Protein AF-W7M510-F1 (afdb_monomer_lite)

pLDDT: mean 81.37, std 14.38, range [44.91, 96.31]

Secondary structure (DSSP, 8-state):
-TT-HHHHHHHHHHHHHHHHHHHHHGGGT----EEEEES-SHHHHTTS-TTHHHHHHHHS-S--S-EEEEETTEEEEE---EE----PPTTS---HHHHHHTHHHHS-SSSEE--SSHHHHHHHHGGG--

InterPro domains:
  IPR002347 Short-chain dehydrogenase/reductase SDR [PF00106] (2-50)
  IPR036291 NAD(P)-binding domain superfamily [SSF51735] (2-52)

Foldseek 3Di:
DPPDPVVVVVLVVVLVVQLVCLVVCVVVVDAGEAEAEDQPDPVNCVVDDNCPVVVVVVVPPRPGSWYWYDYPPDIDTDADKAQPADDDDPPDDDDPVVRVVRVCSRPVVPHIDGDSDPVSVCVVPVVSVD

Organism: Gibberella moniliformis (strain M3125 / FGSC 7600) (NCBI:txid334819)

Radius of gyration: 19.81 Å; chains: 1; bounding box: 53×27×48 Å

Sequence (130 aa):
MPKNSGYGAAKFALIWLTKTLCIEGKEYNISVNAVATAGFTDQLMANSEANQGQELMKQFGPITGETIGAMGKIVTRIFVAETHGFQGAAGEEWTPKTVRDNWKKVDDGKEFGIWRNTNEMEAAVFPRLI

Structure (mmCIF, N/CA/C/O backbone):
data_AF-W7M510-F1
#
_entry.id   AF-W7M510-F1
#
loop_
_atom_site.group_PDB
_atom_site.id
_atom_site.type_symbol
_atom_site.label_atom_id
_atom_site.label_alt_id
_atom_site.label_comp_id
_atom_site.label_asym_id
_atom_site.label_entity_id
_atom_site.label_seq_id
_atom_site.pdbx_PDB_ins_code
_atom_site.Cartn_x
_atom_site.Cartn_y
_atom_site.Cartn_z
_atom_site.occupancy
_atom_site.B_iso_or_equiv
_atom_site.auth_seq_id
_atom_site.auth_comp_id
_atom_site.auth_asym_id
_atom_site.auth_atom_id
_atom_site.pdbx_PDB_model_num
ATOM 1 N N . MET A 1 1 ? 19.242 -3.347 5.399 1.00 52.12 1 MET A N 1
ATOM 2 C CA . MET A 1 1 ? 20.228 -2.242 5.408 1.00 52.12 1 MET A CA 1
ATOM 3 C C . MET A 1 1 ? 19.816 -1.198 6.442 1.00 52.12 1 MET A C 1
ATOM 5 O O . MET A 1 1 ? 19.048 -0.301 6.110 1.00 52.12 1 MET A O 1
ATOM 9 N N . PRO A 1 2 ? 20.264 -1.302 7.701 1.00 47.09 2 PRO A N 1
ATOM 10 C CA . PRO A 1 2 ? 20.094 -0.210 8.654 1.00 47.09 2 PRO A CA 1
ATOM 11 C C . PRO A 1 2 ? 21.001 0.953 8.209 1.00 47.09 2 PRO A C 1
ATOM 13 O O . PRO A 1 2 ? 22.176 0.706 7.950 1.00 47.09 2 PRO A O 1
ATOM 16 N N . LYS A 1 3 ? 20.473 2.190 8.135 1.00 69.75 3 LYS A N 1
ATOM 17 C CA . LYS A 1 3 ? 21.154 3.466 7.766 1.00 69.75 3 LYS A CA 1
ATOM 18 C C . LYS A 1 3 ? 21.101 3.956 6.303 1.00 69.75 3 LYS A C 1
ATOM 20 O O . LYS A 1 3 ? 21.975 4.714 5.901 1.00 69.75 3 LYS A O 1
ATOM 25 N N . ASN A 1 4 ? 20.076 3.628 5.513 1.00 84.19 4 ASN A N 1
ATOM 26 C CA . ASN A 1 4 ? 19.875 4.302 4.216 1.00 84.19 4 ASN A CA 1
ATOM 27 C C . ASN A 1 4 ? 18.451 4.857 4.061 1.00 84.19 4 ASN A C 1
ATOM 29 O O . ASN A 1 4 ? 17.669 4.401 3.227 1.00 84.19 4 ASN A O 1
ATOM 33 N N . SER A 1 5 ? 18.106 5.823 4.918 1.00 89.75 5 SER A N 1
ATOM 34 C CA . SER A 1 5 ? 16.794 6.487 4.920 1.00 89.75 5 SER A CA 1
ATOM 35 C C . SER A 1 5 ? 16.491 7.168 3.584 1.00 89.75 5 SER A C 1
ATOM 37 O O . SER A 1 5 ? 15.376 7.040 3.087 1.00 89.75 5 SER A O 1
ATOM 39 N N . GLY A 1 6 ? 17.490 7.810 2.964 1.00 93.31 6 GLY A N 1
ATOM 40 C CA . GLY A 1 6 ? 17.356 8.436 1.646 1.00 93.31 6 GLY A CA 1
ATOM 41 C C . GLY A 1 6 ? 17.027 7.428 0.543 1.00 93.31 6 GLY A C 1
ATOM 42 O O . GLY A 1 6 ? 16.093 7.640 -0.225 1.00 93.31 6 GLY A O 1
ATOM 43 N N . TYR A 1 7 ? 17.728 6.290 0.504 1.00 88.88 7 TYR A N 1
ATOM 44 C CA . TYR A 1 7 ? 17.422 5.216 -0.445 1.00 88.88 7 TYR A CA 1
ATOM 45 C C . TYR A 1 7 ? 16.021 4.640 -0.236 1.00 88.88 7 TYR A C 1
ATOM 47 O O . TYR A 1 7 ? 15.282 4.477 -1.203 1.00 88.88 7 TYR A O 1
ATOM 55 N N . GLY A 1 8 ? 15.642 4.358 1.016 1.00 88.94 8 GLY A N 1
ATOM 56 C CA . GLY A 1 8 ? 14.307 3.857 1.342 1.00 88.94 8 GLY A CA 1
ATOM 57 C C . GLY A 1 8 ? 13.214 4.814 0.867 1.00 88.94 8 GLY A C 1
ATOM 58 O O . GLY A 1 8 ? 12.340 4.410 0.103 1.00 88.94 8 GLY A O 1
ATOM 59 N N . ALA A 1 9 ? 13.318 6.094 1.238 1.00 92.44 9 ALA A N 1
ATOM 60 C CA . ALA A 1 9 ? 12.375 7.127 0.817 1.00 92.44 9 ALA A CA 1
ATOM 61 C C . ALA A 1 9 ? 12.279 7.230 -0.714 1.00 92.44 9 ALA A C 1
ATOM 63 O O . ALA A 1 9 ? 11.181 7.187 -1.267 1.00 92.44 9 ALA A O 1
ATOM 64 N N . ALA A 1 10 ? 13.418 7.280 -1.411 1.00 93.69 10 ALA A N 1
ATOM 65 C CA . ALA A 1 10 ? 13.448 7.370 -2.868 1.00 93.69 10 ALA A CA 1
ATOM 66 C C . ALA A 1 10 ? 12.804 6.149 -3.548 1.00 93.69 10 ALA A C 1
ATOM 68 O O . ALA A 1 10 ? 12.035 6.303 -4.496 1.00 93.69 10 ALA A O 1
ATOM 69 N N . LYS A 1 11 ? 13.071 4.926 -3.069 1.00 91.06 11 LYS A N 1
ATOM 70 C CA . LYS A 1 11 ? 12.485 3.709 -3.654 1.00 91.06 11 LYS A CA 1
ATOM 71 C C . LYS A 1 11 ? 10.975 3.621 -3.435 1.00 91.06 11 LYS A C 1
ATOM 73 O O . LYS A 1 11 ? 10.270 3.226 -4.359 1.00 91.06 11 LYS A O 1
ATOM 78 N N . PHE A 1 12 ? 10.470 4.040 -2.275 1.00 90.88 12 PHE A N 1
ATOM 79 C CA . PHE A 1 12 ? 9.025 4.131 -2.049 1.00 90.88 12 PHE A CA 1
ATOM 80 C C . PHE A 1 12 ? 8.365 5.236 -2.885 1.00 90.88 12 PHE A C 1
ATOM 82 O O . PHE A 1 12 ? 7.263 5.030 -3.392 1.00 90.88 12 PHE A O 1
ATOM 89 N N . ALA A 1 13 ? 9.040 6.368 -3.108 1.00 93.88 13 ALA A N 1
ATOM 90 C CA . ALA A 1 13 ? 8.535 7.416 -3.997 1.00 93.88 13 ALA A CA 1
ATOM 91 C C . ALA A 1 13 ? 8.341 6.905 -5.437 1.00 93.88 13 ALA A C 1
ATOM 93 O O . ALA A 1 13 ? 7.328 7.208 -6.062 1.00 93.88 13 ALA A O 1
ATOM 94 N N . LEU A 1 14 ? 9.253 6.064 -5.942 1.00 93.25 14 LEU A N 1
ATOM 95 C CA . LEU A 1 14 ? 9.113 5.443 -7.267 1.00 93.25 14 LEU A CA 1
ATOM 96 C C . LEU A 1 14 ? 7.900 4.504 -7.367 1.00 93.25 14 LEU A C 1
ATOM 98 O O . LEU A 1 14 ? 7.260 4.448 -8.418 1.00 93.25 14 LEU A O 1
ATOM 102 N N . ILE A 1 15 ? 7.560 3.791 -6.287 1.00 90.88 15 ILE A N 1
ATOM 103 C CA . ILE A 1 15 ? 6.366 2.930 -6.233 1.00 90.88 15 I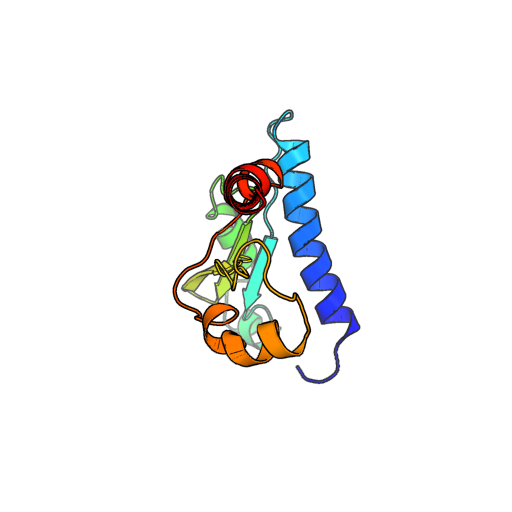LE A CA 1
ATOM 104 C C . ILE A 1 15 ? 5.093 3.768 -6.407 1.00 90.88 15 ILE A C 1
ATOM 106 O O . ILE A 1 15 ? 4.223 3.407 -7.199 1.00 90.88 15 ILE A O 1
ATOM 110 N N . TRP A 1 16 ? 4.985 4.904 -5.714 1.00 90.00 16 TRP A N 1
ATOM 111 C CA . TRP A 1 16 ? 3.820 5.785 -5.848 1.00 90.00 16 TRP A CA 1
ATOM 112 C C . TRP A 1 16 ? 3.791 6.546 -7.174 1.00 90.00 16 TRP A C 1
ATOM 114 O O . TRP A 1 16 ? 2.736 6.616 -7.799 1.00 90.00 16 TRP A O 1
ATOM 124 N N . LEU A 1 17 ? 4.938 7.023 -7.663 1.00 92.88 17 LEU A N 1
ATOM 125 C CA . LEU A 1 17 ? 5.043 7.641 -8.988 1.00 92.88 17 LEU A CA 1
ATOM 126 C C . LEU A 1 17 ? 4.544 6.694 -10.091 1.00 92.88 17 LEU A C 1
ATOM 128 O O . LEU A 1 17 ? 3.793 7.102 -10.971 1.00 92.88 17 LEU A O 1
ATOM 132 N N . THR A 1 18 ? 4.912 5.413 -10.009 1.00 91.69 18 THR A N 1
ATOM 133 C CA . THR A 1 18 ? 4.442 4.362 -10.927 1.00 91.69 18 THR A CA 1
ATOM 134 C C . THR A 1 18 ? 2.917 4.272 -10.959 1.00 91.69 18 THR A C 1
ATOM 136 O O . THR A 1 18 ? 2.335 4.144 -12.036 1.00 91.69 18 THR A O 1
ATOM 139 N N . LYS A 1 19 ? 2.256 4.350 -9.796 1.00 88.38 19 LYS A N 1
ATOM 140 C CA . LYS A 1 19 ? 0.789 4.302 -9.702 1.00 88.38 19 LYS A CA 1
ATOM 141 C C . LYS A 1 19 ? 0.142 5.493 -10.401 1.00 88.38 19 LYS A C 1
ATOM 143 O O . LYS A 1 19 ? -0.768 5.289 -11.199 1.00 88.38 19 LYS A O 1
ATOM 148 N N . THR A 1 20 ? 0.646 6.701 -10.165 1.00 90.69 20 THR A N 1
ATOM 149 C CA . THR A 1 20 ? 0.150 7.916 -10.828 1.00 90.69 20 THR A CA 1
ATOM 150 C C . THR A 1 20 ? 0.335 7.846 -12.343 1.00 90.69 20 THR A C 1
ATOM 152 O O . THR A 1 20 ? -0.635 7.987 -13.083 1.00 90.69 20 THR A O 1
ATOM 155 N N . LEU A 1 21 ? 1.546 7.526 -12.814 1.00 91.81 21 LEU A N 1
ATOM 156 C CA . LEU A 1 21 ? 1.836 7.441 -14.250 1.00 91.81 21 LEU A CA 1
ATOM 157 C C . LEU A 1 21 ? 1.029 6.344 -14.951 1.00 91.81 21 LEU A C 1
ATOM 159 O O . LEU A 1 21 ? 0.668 6.497 -16.111 1.00 91.81 21 LEU A O 1
ATOM 163 N N . CYS A 1 22 ? 0.726 5.244 -14.263 1.00 89.69 22 CYS A N 1
ATOM 164 C CA . CYS A 1 22 ? -0.170 4.221 -14.788 1.00 89.69 22 CYS A CA 1
ATOM 165 C C . CYS A 1 22 ? -1.596 4.752 -14.994 1.00 89.69 22 CYS A C 1
ATOM 167 O O . CYS A 1 22 ? -2.234 4.403 -15.986 1.00 89.69 22 CYS A O 1
ATOM 169 N N . ILE A 1 23 ? -2.122 5.534 -14.048 1.00 88.88 23 ILE A N 1
ATOM 170 C CA . ILE A 1 23 ? -3.479 6.086 -14.140 1.00 88.88 23 ILE A CA 1
ATOM 171 C C . ILE A 1 23 ? -3.544 7.105 -15.282 1.00 88.88 23 ILE A C 1
ATOM 173 O O . ILE A 1 23 ? -4.406 6.984 -16.148 1.00 88.88 23 ILE A O 1
ATOM 177 N N . GLU A 1 24 ? -2.604 8.050 -15.322 1.00 91.19 24 GLU A N 1
ATOM 178 C CA . GLU A 1 24 ? -2.554 9.107 -16.343 1.00 91.19 24 GLU A CA 1
ATOM 179 C C . GLU A 1 24 ? -2.186 8.567 -17.734 1.00 91.19 24 GLU A C 1
ATOM 181 O O . GLU A 1 24 ? -2.742 8.985 -18.747 1.00 91.19 24 GLU A O 1
ATOM 186 N N . GLY A 1 25 ? -1.281 7.589 -17.802 1.00 91.31 25 GLY A N 1
ATOM 187 C CA . GLY A 1 25 ? -0.832 6.971 -19.050 1.00 91.31 25 GLY A CA 1
ATOM 188 C C . GLY A 1 25 ? -1.872 6.063 -19.709 1.00 91.31 25 GLY A C 1
ATOM 189 O O . GLY A 1 25 ? -1.755 5.767 -20.902 1.00 91.31 25 GLY A O 1
ATOM 190 N N . LYS A 1 26 ? -2.907 5.641 -18.970 1.00 89.19 26 LYS A N 1
ATOM 191 C CA . LYS A 1 26 ? -3.929 4.700 -19.449 1.00 89.19 26 LYS A CA 1
ATOM 192 C C . LYS A 1 26 ? -4.636 5.190 -20.713 1.00 89.19 26 LYS A C 1
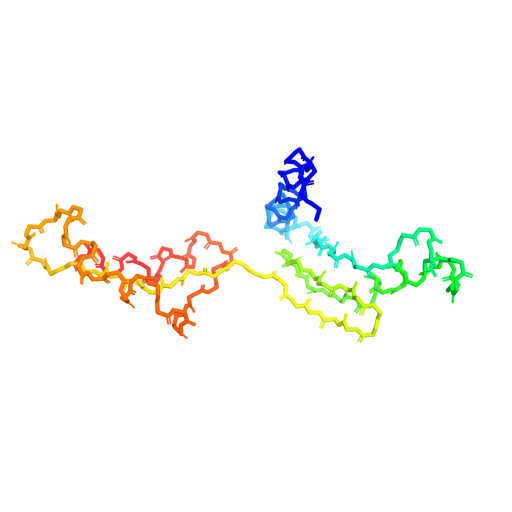ATOM 194 O O . LYS A 1 26 ? -4.830 4.399 -21.633 1.00 89.19 26 LYS A O 1
ATOM 199 N N . GLU A 1 27 ? -4.989 6.474 -20.781 1.00 92.75 27 GLU A N 1
ATOM 200 C CA . GLU A 1 27 ? -5.670 7.070 -21.945 1.00 92.75 27 GLU A CA 1
ATOM 201 C C . GLU A 1 27 ? -4.792 7.089 -23.205 1.00 92.75 27 GLU A C 1
ATOM 203 O O . GLU A 1 27 ? -5.300 7.129 -24.324 1.00 92.75 27 GLU A O 1
ATOM 208 N N . TYR A 1 28 ? -3.475 6.984 -23.026 1.00 94.31 28 TYR A N 1
ATOM 209 C CA . TYR A 1 28 ? -2.471 7.009 -24.088 1.00 94.31 28 TYR A CA 1
ATOM 210 C C . TYR A 1 28 ? -1.883 5.625 -24.388 1.00 94.31 28 TYR A C 1
ATOM 212 O O . TYR A 1 28 ? -0.888 5.527 -25.105 1.00 94.31 28 TYR A O 1
ATOM 220 N N . ASN A 1 29 ? -2.469 4.551 -23.841 1.00 89.31 29 ASN A N 1
ATOM 221 C CA . ASN A 1 29 ? -1.945 3.185 -23.950 1.00 89.31 29 ASN A CA 1
ATOM 222 C C . ASN A 1 29 ? -0.501 3.044 -23.411 1.00 89.31 29 ASN A C 1
ATOM 224 O O . ASN A 1 29 ? 0.304 2.271 -23.932 1.00 89.31 29 ASN A O 1
ATOM 228 N N . ILE A 1 30 ? -0.164 3.804 -22.363 1.00 88.19 30 ILE A N 1
ATOM 229 C CA . ILE A 1 30 ? 1.129 3.745 -21.672 1.00 88.19 30 ILE A CA 1
ATOM 230 C C . ILE A 1 30 ? 0.964 2.929 -20.387 1.00 88.19 30 ILE A C 1
ATOM 232 O O . ILE A 1 30 ? 0.250 3.322 -19.465 1.00 88.19 30 ILE A O 1
ATOM 236 N N . SER A 1 31 ? 1.663 1.796 -20.308 1.00 85.69 31 SER A N 1
ATOM 237 C CA . SER A 1 31 ? 1.729 0.949 -19.114 1.00 85.69 31 SER A CA 1
ATOM 238 C C . SER A 1 31 ? 3.0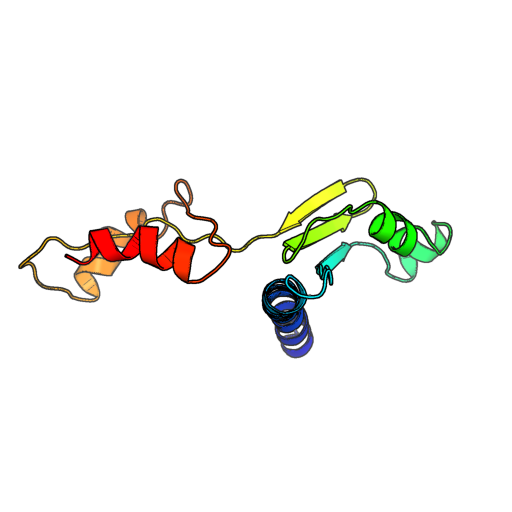04 1.217 -18.318 1.00 85.69 31 SER A C 1
ATOM 240 O O . SER A 1 31 ? 4.100 1.179 -18.878 1.00 85.69 31 SER A O 1
ATOM 242 N N . VAL A 1 32 ? 2.876 1.413 -17.005 1.00 87.75 32 VAL A N 1
ATOM 243 C CA . VAL A 1 32 ? 4.011 1.676 -16.106 1.00 87.75 32 VAL A CA 1
ATOM 244 C C . VAL A 1 32 ? 3.953 0.723 -14.913 1.00 87.75 32 VAL A C 1
ATOM 246 O O . VAL A 1 32 ? 2.901 0.581 -14.290 1.00 87.75 32 VAL A O 1
ATOM 249 N N . ASN A 1 33 ? 5.080 0.081 -14.591 1.00 86.38 33 ASN A N 1
ATOM 250 C CA . ASN A 1 33 ? 5.242 -0.815 -13.440 1.00 86.38 33 ASN A CA 1
ATOM 251 C C . ASN A 1 33 ? 6.547 -0.534 -12.701 1.00 86.38 33 ASN A C 1
ATOM 253 O O . ASN A 1 33 ? 7.526 -0.086 -13.300 1.00 86.38 33 ASN A O 1
ATOM 257 N N . ALA A 1 34 ? 6.575 -0.886 -11.418 1.00 88.25 34 ALA A N 1
ATOM 258 C CA . ALA A 1 34 ? 7.784 -0.889 -10.610 1.00 88.25 34 ALA A CA 1
ATOM 259 C C . ALA A 1 34 ? 8.254 -2.330 -10.402 1.00 88.25 34 ALA A C 1
ATOM 261 O O . ALA A 1 34 ? 7.446 -3.229 -10.170 1.00 88.25 34 ALA A O 1
ATOM 262 N N . VAL A 1 35 ? 9.568 -2.553 -10.432 1.00 84.44 35 VAL A N 1
ATOM 263 C CA . VAL A 1 35 ? 10.151 -3.873 -10.170 1.00 84.44 35 VAL A CA 1
ATOM 264 C C . VAL A 1 35 ? 11.111 -3.782 -8.991 1.00 84.44 35 VAL A C 1
ATOM 266 O O . VAL A 1 35 ? 12.105 -3.055 -9.018 1.00 84.44 35 VAL A O 1
ATOM 269 N N . ALA A 1 36 ? 10.794 -4.524 -7.935 1.00 84.81 36 ALA A N 1
ATOM 270 C CA . ALA A 1 36 ? 11.627 -4.710 -6.762 1.00 84.81 36 ALA A CA 1
ATOM 271 C C . ALA A 1 36 ? 12.472 -5.970 -6.951 1.00 84.81 36 ALA A C 1
ATOM 273 O O . ALA A 1 36 ? 12.048 -7.093 -6.677 1.00 84.81 36 ALA A O 1
ATOM 274 N N . THR A 1 37 ? 13.688 -5.787 -7.442 1.00 76.69 37 THR A N 1
ATOM 275 C CA . THR A 1 37 ? 14.596 -6.904 -7.667 1.00 76.69 37 THR A CA 1
ATOM 276 C C . THR A 1 37 ? 15.445 -7.201 -6.433 1.00 76.69 37 THR A C 1
ATOM 278 O O . THR A 1 37 ? 16.009 -6.270 -5.853 1.00 76.69 37 THR A O 1
ATOM 281 N N . ALA A 1 38 ? 15.631 -8.474 -6.079 1.00 66.00 38 ALA A N 1
ATOM 282 C CA . ALA A 1 38 ? 16.679 -8.887 -5.142 1.00 66.00 38 ALA A CA 1
ATOM 283 C C . ALA A 1 38 ? 17.693 -9.777 -5.863 1.00 66.00 38 ALA A C 1
ATOM 285 O O . ALA A 1 38 ? 17.312 -10.732 -6.535 1.00 66.00 38 ALA A O 1
ATOM 286 N N . GLY A 1 39 ? 18.982 -9.466 -5.705 1.00 55.19 39 GLY A N 1
ATOM 287 C CA . GLY A 1 39 ? 20.060 -10.307 -6.223 1.00 55.19 39 GLY A CA 1
ATOM 288 C C . GLY A 1 39 ? 20.717 -9.869 -7.535 1.00 55.19 39 GLY A C 1
ATOM 289 O O . GLY A 1 39 ? 21.384 -10.686 -8.146 1.00 55.19 39 GLY A O 1
ATOM 290 N N . PHE A 1 40 ? 20.605 -8.602 -7.948 1.00 55.25 40 PHE A N 1
ATOM 291 C CA . PHE A 1 40 ? 21.451 -8.026 -9.016 1.00 55.25 40 PHE A CA 1
ATOM 292 C C . PHE A 1 40 ? 22.617 -7.206 -8.447 1.00 55.25 40 PHE A C 1
ATOM 294 O O . PHE A 1 40 ? 22.996 -6.176 -8.993 1.00 55.25 40 PHE A O 1
ATOM 301 N N . THR A 1 41 ? 23.144 -7.607 -7.290 1.00 55.19 41 THR A N 1
ATOM 302 C CA . THR A 1 41 ? 24.412 -7.071 -6.788 1.00 55.19 41 THR A CA 1
ATOM 303 C C . THR A 1 41 ? 25.567 -7.768 -7.505 1.00 55.19 41 THR A C 1
ATOM 305 O O . THR A 1 41 ? 25.419 -8.904 -7.961 1.00 55.19 41 THR A O 1
ATOM 308 N N . ASP A 1 42 ? 26.728 -7.115 -7.577 1.00 52.72 42 ASP A N 1
ATOM 309 C CA . ASP A 1 42 ? 27.919 -7.601 -8.297 1.00 52.72 42 ASP A CA 1
ATOM 310 C C . ASP A 1 42 ? 28.288 -9.069 -7.978 1.00 52.72 42 ASP A C 1
ATOM 312 O O . ASP A 1 42 ? 28.749 -9.805 -8.846 1.00 52.72 42 ASP A O 1
ATOM 316 N N . GLN A 1 43 ? 28.011 -9.536 -6.753 1.00 44.91 43 GLN A N 1
ATOM 317 C CA . GLN A 1 43 ? 28.256 -10.917 -6.306 1.00 44.91 43 GLN A CA 1
ATOM 318 C C . GLN A 1 43 ? 27.370 -11.991 -6.963 1.00 44.91 43 GLN A C 1
ATOM 320 O O . GLN A 1 43 ? 27.789 -13.144 -7.046 1.00 44.91 43 GLN A O 1
ATOM 325 N N . LEU A 1 44 ? 26.161 -11.654 -7.417 1.00 49.22 44 LEU A N 1
ATOM 326 C CA . LEU A 1 44 ? 25.270 -12.581 -8.133 1.00 49.22 44 LEU A CA 1
ATOM 327 C C . LEU A 1 44 ? 25.409 -12.435 -9.654 1.00 49.22 44 LEU A C 1
ATOM 329 O O . LEU A 1 44 ? 25.355 -13.443 -10.354 1.00 49.22 44 LEU A O 1
ATOM 333 N N . MET A 1 45 ? 25.718 -11.226 -10.141 1.00 52.66 45 MET A N 1
ATOM 334 C CA . MET A 1 45 ? 26.077 -10.963 -11.545 1.00 52.66 45 MET A CA 1
ATOM 335 C C . MET A 1 45 ? 27.318 -11.746 -12.000 1.00 52.66 45 MET A C 1
ATOM 337 O O . MET A 1 45 ? 27.415 -12.106 -13.168 1.00 52.66 45 MET A O 1
ATOM 341 N N . ALA A 1 46 ? 28.235 -12.075 -11.084 1.00 54.94 46 ALA A N 1
ATOM 342 C CA . ALA A 1 46 ? 29.381 -12.945 -11.360 1.00 54.94 46 ALA A CA 1
ATOM 343 C C . ALA A 1 46 ? 28.995 -14.402 -11.709 1.00 54.94 46 ALA A C 1
ATOM 345 O O . ALA A 1 46 ? 29.810 -15.122 -12.280 1.00 54.94 46 ALA A O 1
ATOM 346 N N . ASN A 1 47 ? 27.768 -14.834 -11.384 1.00 50.50 47 ASN A N 1
ATOM 347 C CA . ASN A 1 47 ? 27.283 -16.211 -11.551 1.00 50.50 47 ASN A CA 1
ATOM 348 C C . ASN A 1 47 ? 26.049 -16.323 -12.470 1.00 50.50 47 ASN A C 1
ATOM 350 O O . ASN A 1 47 ? 25.446 -17.393 -12.560 1.00 50.50 47 ASN A O 1
ATOM 354 N N . SER A 1 48 ? 25.643 -15.240 -13.137 1.00 51.75 48 SER A N 1
ATOM 355 C CA . SER A 1 48 ? 24.460 -15.207 -14.005 1.00 51.75 48 SER A CA 1
ATOM 356 C C . SER A 1 48 ? 24.749 -14.451 -15.297 1.00 51.75 48 SER A C 1
ATOM 358 O O . SER A 1 48 ? 25.390 -13.404 -15.258 1.00 51.75 48 SER A O 1
ATOM 360 N N . GLU A 1 49 ? 24.233 -14.920 -16.435 1.00 58.19 49 GLU A N 1
ATOM 361 C CA . GLU A 1 49 ? 24.328 -14.163 -17.687 1.00 58.19 49 GLU A CA 1
ATOM 362 C C . GLU A 1 49 ? 23.625 -12.802 -17.546 1.00 58.19 49 GLU A C 1
ATOM 364 O O . GLU A 1 49 ? 22.487 -12.713 -17.078 1.00 58.19 49 GLU A O 1
ATOM 369 N N . ALA A 1 50 ? 24.329 -11.740 -17.938 1.00 53.78 50 ALA A N 1
ATOM 370 C CA . ALA A 1 50 ? 24.137 -10.347 -17.525 1.00 53.78 50 ALA A CA 1
ATOM 371 C C . ALA A 1 50 ? 22.756 -9.696 -17.793 1.00 53.78 50 ALA A C 1
ATOM 373 O O . ALA A 1 50 ? 22.545 -8.552 -17.400 1.00 53.78 50 ALA A O 1
ATOM 374 N N . ASN A 1 51 ? 21.801 -10.394 -18.416 1.00 53.69 51 ASN A N 1
ATOM 375 C CA . ASN A 1 51 ? 20.528 -9.828 -18.881 1.00 53.69 51 ASN A CA 1
ATOM 376 C C . ASN A 1 51 ? 19.265 -10.429 -18.245 1.00 53.69 51 ASN A C 1
ATOM 378 O O . ASN A 1 51 ? 18.159 -10.049 -18.631 1.00 53.69 51 ASN A O 1
ATOM 382 N N . GLN A 1 52 ? 19.376 -11.310 -17.245 1.00 56.88 52 GLN A N 1
ATOM 383 C CA . GLN A 1 52 ? 18.185 -11.949 -16.659 1.00 56.88 52 GLN A CA 1
ATOM 384 C C . GLN A 1 52 ? 17.168 -10.943 -16.095 1.00 56.88 52 GLN A C 1
ATOM 386 O O . GLN A 1 52 ? 15.971 -11.150 -16.256 1.00 56.88 52 GLN A O 1
ATOM 391 N N . GLY A 1 53 ? 17.611 -9.826 -15.505 1.00 55.78 53 GLY A N 1
ATOM 392 C CA . GLY A 1 53 ? 16.707 -8.801 -14.967 1.00 55.78 53 GLY A CA 1
ATOM 393 C C . GLY A 1 53 ? 15.885 -8.080 -16.037 1.00 55.78 53 GLY A C 1
ATOM 394 O O . GLY A 1 53 ? 14.694 -7.857 -15.840 1.00 55.78 53 GLY A O 1
ATOM 395 N N . GLN A 1 54 ? 16.488 -7.759 -17.186 1.00 56.50 54 GLN A N 1
ATOM 396 C CA . GLN A 1 54 ? 15.782 -7.118 -18.301 1.00 56.50 54 GLN A CA 1
ATOM 397 C C . GLN A 1 54 ? 14.841 -8.084 -19.021 1.00 56.50 54 GLN A C 1
ATOM 399 O O . GLN A 1 54 ? 13.741 -7.691 -19.404 1.00 56.50 54 GLN A O 1
ATOM 404 N N . GLU A 1 55 ? 15.229 -9.350 -19.157 1.00 60.69 55 GLU A N 1
ATOM 405 C CA . GLU A 1 55 ? 14.354 -10.373 -19.735 1.00 60.69 55 GLU A CA 1
ATOM 406 C C . GLU A 1 55 ? 13.183 -10.730 -18.809 1.00 60.69 55 GLU A C 1
ATOM 408 O O . GLU A 1 55 ? 12.056 -10.863 -19.280 1.00 60.69 55 GLU A O 1
ATOM 413 N N . LEU A 1 56 ? 13.397 -10.783 -17.487 1.00 61.38 56 LEU A N 1
ATOM 414 C CA . LEU A 1 56 ? 12.313 -10.890 -16.501 1.00 61.38 56 LEU A CA 1
ATOM 415 C C . LEU A 1 56 ? 11.325 -9.722 -16.635 1.00 61.38 56 LEU A C 1
ATOM 417 O O . LEU A 1 56 ? 10.118 -9.945 -16.619 1.00 61.38 56 LEU A O 1
ATOM 421 N N . MET A 1 57 ? 11.820 -8.495 -16.850 1.00 60.03 57 MET A N 1
ATOM 422 C CA . MET A 1 57 ? 10.962 -7.323 -17.074 1.00 60.03 57 MET A CA 1
ATOM 423 C C . MET A 1 57 ? 10.065 -7.448 -18.309 1.00 60.03 57 MET A C 1
ATOM 425 O O . MET A 1 57 ? 8.936 -6.968 -18.271 1.00 60.03 57 MET A O 1
ATOM 429 N N . LYS A 1 58 ? 10.519 -8.126 -19.370 1.00 61.75 58 LYS A N 1
ATOM 430 C CA . LYS A 1 58 ? 9.706 -8.393 -20.571 1.00 61.75 58 LYS A CA 1
ATOM 431 C C . LYS A 1 58 ? 8.637 -9.471 -20.351 1.00 61.75 58 LYS A C 1
ATOM 433 O O . LYS A 1 58 ? 7.669 -9.519 -21.104 1.00 61.75 58 LYS A O 1
ATOM 438 N N . GLN A 1 59 ? 8.809 -10.341 -19.351 1.00 59.16 59 GLN A N 1
ATOM 439 C CA . GLN A 1 59 ? 7.850 -11.403 -19.010 1.00 59.16 59 GLN A CA 1
ATOM 440 C C . GLN A 1 59 ? 6.708 -10.912 -18.116 1.00 59.16 59 GLN A C 1
ATOM 442 O O . GLN A 1 59 ? 5.646 -11.537 -18.073 1.00 59.16 59 GLN A O 1
ATOM 447 N N . PHE A 1 60 ? 6.894 -9.794 -17.412 1.00 63.66 60 PHE A N 1
ATOM 448 C CA . PHE A 1 60 ? 5.793 -9.117 -16.741 1.00 63.66 60 PHE A CA 1
ATOM 449 C C . PHE A 1 60 ? 4.932 -8.476 -17.834 1.00 63.66 60 PHE A C 1
ATOM 451 O O . PHE A 1 60 ? 5.305 -7.451 -18.393 1.00 63.66 60 PHE A O 1
ATOM 458 N N . GLY A 1 61 ? 3.833 -9.148 -18.202 1.00 63.00 61 GLY A N 1
ATOM 459 C CA . GLY A 1 61 ? 2.869 -8.693 -19.211 1.00 63.00 61 GLY A CA 1
ATOM 460 C C . GLY A 1 61 ? 2.204 -7.352 -18.849 1.00 63.00 61 GLY A C 1
ATOM 461 O O . GLY A 1 61 ? 2.762 -6.578 -18.074 1.00 63.00 61 GLY A O 1
ATOM 462 N N . PRO A 1 62 ? 0.993 -7.041 -19.349 1.00 63.09 62 PRO A N 1
ATOM 463 C CA . PRO A 1 62 ? 0.296 -5.793 -19.028 1.00 63.09 62 PRO A CA 1
ATOM 464 C C . PRO A 1 62 ? -0.282 -5.828 -17.603 1.00 63.09 62 PRO A C 1
ATOM 466 O O . PRO A 1 62 ? -1.484 -5.750 -17.376 1.00 63.09 62 PRO A O 1
ATOM 469 N N . ILE A 1 63 ? 0.588 -5.985 -16.615 1.00 63.66 63 ILE A N 1
ATOM 470 C CA . ILE A 1 63 ? 0.345 -5.509 -15.266 1.00 63.66 63 ILE A CA 1
ATOM 471 C C . ILE A 1 63 ? 0.502 -3.988 -15.364 1.00 63.66 63 ILE A C 1
ATOM 473 O O . ILE A 1 63 ? 1.354 -3.511 -16.106 1.00 63.66 63 ILE A O 1
ATOM 477 N N . THR A 1 64 ? -0.351 -3.204 -14.718 1.00 73.06 64 THR A N 1
ATOM 478 C CA . THR A 1 64 ? -0.281 -1.740 -14.808 1.00 73.06 64 THR A CA 1
ATOM 479 C C . THR A 1 64 ? -0.427 -1.153 -13.412 1.00 73.06 64 THR A C 1
ATOM 481 O O . THR A 1 64 ? -1.403 -1.458 -12.726 1.00 73.06 64 THR A O 1
ATOM 484 N N . GLY A 1 65 ? 0.527 -0.323 -12.982 1.00 81.12 65 GLY A N 1
ATOM 485 C CA . GLY A 1 65 ? 0.457 0.401 -11.707 1.00 81.12 65 GLY A CA 1
ATOM 486 C C . GLY A 1 65 ? 0.792 -0.448 -10.479 1.00 81.12 65 GLY A C 1
ATOM 487 O O . GLY A 1 65 ? 0.490 -0.060 -9.344 1.00 81.12 65 GLY A O 1
ATOM 488 N N . GLU A 1 66 ? 1.407 -1.611 -10.682 1.00 86.62 66 GLU A N 1
ATOM 489 C CA . GLU A 1 66 ? 1.781 -2.525 -9.606 1.00 86.62 66 GLU A CA 1
ATOM 490 C C . GLU A 1 66 ? 3.289 -2.555 -9.382 1.00 86.62 66 GLU A C 1
ATOM 492 O O . GLU A 1 66 ? 4.093 -2.179 -10.240 1.00 86.62 66 GLU A O 1
ATOM 497 N N . THR A 1 67 ? 3.669 -3.023 -8.194 1.00 88.81 67 THR A N 1
ATOM 498 C CA . THR A 1 67 ? 5.061 -3.325 -7.872 1.00 88.81 67 THR A CA 1
ATOM 499 C C . THR A 1 67 ? 5.258 -4.831 -7.886 1.00 88.81 67 THR A C 1
ATOM 501 O O . THR A 1 67 ? 4.550 -5.554 -7.189 1.00 88.81 67 THR A O 1
ATOM 504 N N . ILE A 1 68 ? 6.221 -5.311 -8.665 1.00 86.38 68 ILE A N 1
ATOM 505 C CA . ILE A 1 68 ? 6.517 -6.737 -8.808 1.00 86.38 68 ILE A CA 1
ATOM 506 C C . ILE A 1 68 ? 7.857 -7.055 -8.157 1.00 86.38 68 ILE A C 1
ATOM 508 O O . ILE A 1 68 ? 8.871 -6.437 -8.470 1.00 86.38 68 ILE A O 1
ATOM 512 N N . GLY A 1 69 ? 7.867 -8.012 -7.236 1.00 84.06 69 GLY A N 1
ATOM 513 C CA . GLY A 1 69 ? 9.087 -8.586 -6.692 1.00 84.06 69 GLY A CA 1
ATOM 514 C C . GLY A 1 69 ? 9.661 -9.614 -7.660 1.00 84.06 69 GLY A C 1
ATOM 515 O O . GLY A 1 69 ? 8.946 -10.523 -8.071 1.00 84.06 69 GLY A O 1
ATOM 516 N N . ALA A 1 70 ? 10.939 -9.489 -8.005 1.00 77.50 70 ALA A N 1
ATOM 517 C CA . ALA A 1 70 ? 11.652 -10.452 -8.844 1.00 77.50 70 ALA A CA 1
ATOM 518 C C . ALA A 1 70 ? 12.945 -10.881 -8.141 1.00 77.50 70 ALA A C 1
ATOM 520 O O . ALA A 1 70 ? 13.888 -10.096 -8.003 1.00 77.50 70 ALA A O 1
ATOM 521 N N . MET A 1 71 ? 12.974 -12.113 -7.638 1.00 73.88 71 MET A N 1
ATOM 522 C CA . MET A 1 71 ? 14.056 -12.622 -6.790 1.00 73.88 71 MET A CA 1
ATOM 523 C C . MET A 1 71 ? 14.437 -14.036 -7.239 1.00 73.88 71 MET A C 1
ATOM 525 O O . MET A 1 71 ? 13.813 -15.023 -6.848 1.00 73.88 71 MET A O 1
ATOM 529 N N . GLY A 1 72 ? 15.440 -14.145 -8.114 1.00 69.88 72 GLY A N 1
ATOM 530 C CA . GLY A 1 72 ? 15.773 -15.411 -8.771 1.00 69.88 72 GLY A CA 1
ATOM 531 C C . GLY A 1 72 ? 14.584 -15.950 -9.574 1.00 69.88 72 GLY A C 1
ATOM 532 O O . GLY A 1 72 ? 14.128 -15.306 -10.513 1.00 69.88 72 GLY A O 1
ATOM 533 N N . LYS A 1 73 ? 14.062 -17.122 -9.189 1.00 68.88 73 LYS A N 1
ATOM 534 C CA . LYS A 1 73 ? 12.874 -17.747 -9.810 1.00 68.88 73 LYS A CA 1
ATOM 535 C C . LYS A 1 73 ? 11.550 -17.399 -9.114 1.00 68.88 73 LYS A C 1
ATOM 537 O O . LYS A 1 73 ? 10.523 -17.987 -9.437 1.00 68.88 73 LYS A O 1
ATOM 542 N N . ILE A 1 74 ? 11.566 -16.491 -8.140 1.00 73.88 74 ILE A N 1
ATOM 543 C CA . ILE A 1 74 ? 10.376 -16.073 -7.396 1.00 73.88 74 ILE A CA 1
ATOM 544 C C . ILE A 1 74 ? 9.872 -14.750 -7.972 1.00 73.88 74 ILE A C 1
ATOM 546 O O . ILE A 1 74 ? 10.609 -13.762 -8.006 1.00 73.88 74 ILE A O 1
ATOM 550 N N . VAL A 1 75 ? 8.603 -14.741 -8.380 1.00 77.38 75 VAL A N 1
ATOM 551 C CA . VAL A 1 75 ? 7.871 -13.549 -8.817 1.00 77.38 75 VAL A CA 1
ATOM 552 C C . VAL A 1 75 ? 6.719 -13.303 -7.848 1.00 77.38 75 VAL A C 1
ATOM 554 O O . VAL A 1 75 ? 5.908 -14.197 -7.612 1.00 77.38 75 VAL A O 1
ATOM 557 N N . THR A 1 76 ? 6.639 -12.101 -7.282 1.00 84.12 76 THR A N 1
ATOM 558 C CA . THR A 1 76 ? 5.592 -11.707 -6.325 1.00 84.12 76 THR A CA 1
ATOM 559 C C . THR A 1 76 ? 4.975 -10.367 -6.696 1.00 84.12 76 THR A C 1
ATOM 561 O O . THR A 1 76 ? 5.574 -9.573 -7.413 1.00 84.12 76 THR A O 1
ATOM 564 N N . ARG A 1 77 ? 3.779 -10.078 -6.180 1.00 86.94 77 ARG A N 1
ATOM 565 C CA . ARG A 1 77 ? 3.191 -8.734 -6.213 1.00 86.94 77 ARG A CA 1
ATOM 566 C C . ARG A 1 77 ? 3.353 -8.084 -4.844 1.00 86.94 77 ARG A C 1
ATOM 568 O O . ARG A 1 77 ? 3.018 -8.688 -3.830 1.00 86.94 77 ARG A O 1
ATOM 575 N N . ILE A 1 78 ? 3.833 -6.849 -4.838 1.00 88.19 78 ILE A N 1
ATOM 576 C CA . ILE A 1 78 ? 3.924 -5.979 -3.670 1.00 88.19 78 ILE A CA 1
ATOM 577 C C . ILE A 1 78 ? 2.810 -4.942 -3.798 1.00 88.19 78 ILE A C 1
ATOM 579 O O . ILE A 1 78 ? 2.712 -4.242 -4.807 1.00 88.19 78 ILE A O 1
ATOM 583 N N . PHE A 1 79 ? 1.964 -4.850 -2.777 1.00 87.88 79 PHE A N 1
ATOM 584 C CA . PHE A 1 79 ? 0.823 -3.943 -2.745 1.00 87.88 79 PHE A CA 1
ATOM 585 C C . PHE A 1 79 ? 0.698 -3.276 -1.375 1.00 87.88 79 PHE A C 1
ATOM 587 O O . PHE A 1 79 ? 1.218 -3.771 -0.377 1.00 87.88 79 PHE A O 1
ATOM 594 N N . VAL A 1 80 ? 0.003 -2.139 -1.355 1.00 87.44 80 VAL A N 1
ATOM 595 C CA . VAL A 1 80 ? -0.463 -1.491 -0.128 1.00 87.44 80 VAL A CA 1
ATOM 596 C C . VAL A 1 80 ? -1.882 -1.981 0.123 1.00 87.44 80 VAL A C 1
ATOM 598 O O . VAL A 1 80 ? -2.696 -2.000 -0.800 1.00 87.44 80 VAL A O 1
ATOM 601 N N . ALA A 1 81 ? -2.146 -2.401 1.353 1.00 90.81 81 ALA A N 1
ATOM 602 C CA . ALA A 1 81 ? -3.456 -2.831 1.804 1.00 90.81 81 ALA A CA 1
ATOM 603 C C . ALA A 1 81 ? -3.844 -2.066 3.067 1.00 90.81 81 ALA A C 1
ATOM 605 O O . ALA A 1 81 ? -2.979 -1.718 3.872 1.00 90.81 81 ALA A O 1
ATOM 606 N N . GLU A 1 82 ? -5.137 -1.814 3.218 1.00 91.44 82 GLU A N 1
ATOM 607 C CA . GLU A 1 82 ? -5.720 -1.123 4.365 1.00 91.44 82 GLU A CA 1
ATOM 608 C C . GLU A 1 82 ? -6.680 -2.075 5.075 1.00 91.44 82 GLU A C 1
ATOM 610 O O . GLU A 1 82 ? -7.541 -2.671 4.427 1.00 91.44 82 GLU A O 1
ATOM 615 N N . THR A 1 83 ? -6.540 -2.243 6.390 1.00 93.81 83 THR A N 1
ATOM 616 C CA . THR A 1 83 ? -7.500 -3.023 7.181 1.00 93.81 83 THR A CA 1
ATOM 617 C C . THR A 1 83 ? -8.869 -2.345 7.185 1.00 93.81 83 THR A C 1
ATOM 619 O O . THR A 1 83 ? -8.983 -1.131 7.023 1.00 93.81 83 THR A O 1
ATOM 622 N N . HIS A 1 84 ? -9.944 -3.099 7.424 1.00 89.81 84 HIS A N 1
ATOM 623 C CA . HIS A 1 84 ? -11.265 -2.476 7.592 1.00 89.81 84 HIS A CA 1
ATOM 624 C C . HIS A 1 84 ? -11.383 -1.625 8.861 1.00 89.81 84 HIS A C 1
ATOM 626 O O . HIS A 1 84 ? -12.297 -0.800 8.964 1.00 89.81 84 HIS A O 1
ATOM 632 N N . GLY A 1 85 ? -10.455 -1.790 9.798 1.00 92.12 85 GLY A N 1
ATOM 633 C CA . GLY A 1 85 ? -10.276 -0.896 10.921 1.00 92.12 85 GLY A CA 1
ATOM 634 C C . GLY A 1 85 ? -11.413 -0.927 11.941 1.00 92.12 85 GLY A C 1
ATOM 635 O O . GLY A 1 85 ? -12.347 -1.729 11.894 1.00 92.12 85 GLY A O 1
ATOM 636 N N . PHE A 1 86 ? -11.333 0.001 12.891 1.00 92.69 86 PHE A N 1
ATOM 637 C CA . PHE A 1 86 ? -12.359 0.201 13.903 1.00 92.69 86 PHE A CA 1
ATOM 638 C C . PHE A 1 86 ? -13.220 1.417 13.571 1.00 92.69 86 PHE A C 1
ATOM 640 O O . PHE A 1 86 ? -12.712 2.524 13.411 1.00 92.69 86 PHE A O 1
ATOM 647 N N . GLN A 1 87 ? -14.532 1.203 13.547 1.00 91.19 87 GLN A N 1
ATOM 648 C CA . GLN A 1 87 ? -15.530 2.257 13.462 1.00 91.19 87 GLN A CA 1
ATOM 649 C C . GLN A 1 87 ? -16.227 2.397 14.819 1.00 91.19 87 GLN A C 1
ATOM 651 O O . GLN A 1 87 ? -16.766 1.419 15.341 1.00 91.19 87 GLN A O 1
ATOM 656 N N . GLY A 1 88 ? -16.190 3.602 15.392 1.00 90.44 88 GLY A N 1
ATOM 657 C CA . GLY A 1 88 ? -16.938 3.928 16.608 1.00 90.44 88 GLY A CA 1
ATOM 658 C C . GLY A 1 88 ? -18.447 3.941 16.355 1.00 90.44 88 GLY A C 1
ATOM 659 O O . GLY A 1 88 ? -18.885 4.198 15.234 1.00 90.44 88 GLY A O 1
ATOM 660 N N . ALA A 1 89 ? -19.244 3.655 17.386 1.00 86.81 89 ALA A N 1
ATOM 661 C CA . ALA A 1 89 ? -20.695 3.713 17.264 1.00 86.81 89 ALA A CA 1
ATOM 662 C C . ALA A 1 89 ? -21.183 5.166 17.145 1.00 86.81 89 ALA A C 1
ATOM 664 O O . ALA A 1 89 ? -20.604 6.090 17.722 1.00 86.81 89 ALA A O 1
ATOM 665 N N . ALA A 1 90 ? -22.268 5.366 16.396 1.00 86.56 90 ALA A N 1
ATOM 666 C CA . ALA A 1 90 ? -22.874 6.680 16.232 1.00 86.56 90 ALA A CA 1
ATOM 667 C C . ALA A 1 90 ? -23.355 7.233 17.584 1.00 86.56 90 ALA A C 1
ATOM 669 O O . ALA A 1 90 ? -24.030 6.543 18.345 1.00 86.56 90 ALA A O 1
ATOM 670 N N . GLY A 1 91 ? -23.017 8.493 17.870 1.00 86.81 91 GLY A N 1
ATOM 671 C CA . GLY A 1 91 ? -23.399 9.168 19.114 1.00 86.81 91 GLY A CA 1
ATOM 672 C C . GLY A 1 91 ? -22.539 8.824 20.337 1.00 86.81 91 GLY A C 1
ATOM 673 O O . GLY A 1 91 ? -22.789 9.377 21.406 1.00 86.81 91 GLY A O 1
ATOM 674 N N . GLU A 1 92 ? -21.525 7.964 20.203 1.00 87.69 92 GLU A N 1
ATOM 675 C CA . GLU A 1 92 ? -20.549 7.705 21.266 1.00 87.69 92 GLU A CA 1
ATOM 676 C C . GLU A 1 92 ? -19.352 8.669 21.217 1.00 87.69 92 GLU A C 1
ATOM 678 O O . GLU A 1 92 ? -19.030 9.270 20.190 1.00 87.69 92 GLU A O 1
ATOM 683 N N . GLU A 1 93 ? -18.667 8.813 22.354 1.00 88.50 93 GLU A N 1
ATOM 684 C CA . GLU A 1 93 ? -17.495 9.677 22.481 1.00 88.50 93 GLU A CA 1
ATOM 685 C C . GLU A 1 93 ? -16.303 9.137 21.666 1.00 88.50 93 GLU A C 1
ATOM 687 O O . GLU A 1 93 ? -15.793 8.031 21.890 1.00 88.50 93 GLU A O 1
ATOM 692 N N . TRP A 1 94 ? -15.808 9.954 20.734 1.00 93.25 94 TRP A N 1
ATOM 693 C CA . TRP A 1 94 ? -14.644 9.632 19.915 1.00 93.25 94 TRP A CA 1
ATOM 694 C C . TRP A 1 94 ? -13.357 10.162 20.551 1.00 93.25 94 TRP A C 1
ATOM 696 O O . TRP A 1 94 ? -13.050 11.352 20.480 1.00 93.25 94 TRP A O 1
ATOM 706 N N . THR A 1 95 ? -12.585 9.268 21.174 1.00 94.50 95 THR A N 1
ATOM 707 C CA . THR A 1 95 ? -11.339 9.622 21.871 1.00 94.50 95 THR A CA 1
ATOM 708 C C . THR A 1 95 ? -10.172 8.725 21.448 1.00 94.50 95 THR A C 1
ATOM 710 O O . THR A 1 95 ? -10.386 7.584 21.020 1.00 94.50 95 THR A O 1
ATOM 713 N N . PRO A 1 96 ? -8.911 9.158 21.658 1.00 95.50 96 PRO A N 1
ATOM 714 C CA . PRO A 1 96 ? -7.749 8.285 21.482 1.00 95.50 96 PRO A CA 1
ATOM 715 C C . PRO A 1 96 ? -7.823 7.003 22.325 1.00 95.50 96 PRO A C 1
ATOM 717 O O . PRO A 1 96 ? -7.306 5.961 21.924 1.00 95.50 96 PRO A O 1
ATOM 720 N N . LYS A 1 97 ? -8.487 7.063 23.489 1.00 95.88 97 LYS A N 1
ATOM 721 C CA . LYS A 1 97 ? -8.724 5.901 24.349 1.00 95.88 97 LYS A CA 1
ATOM 722 C C . LYS A 1 97 ? -9.653 4.893 23.673 1.00 95.88 97 LYS A C 1
ATOM 724 O O . LYS A 1 97 ? -9.312 3.716 23.648 1.00 95.88 97 LYS A O 1
ATOM 729 N N . THR A 1 98 ? -10.754 5.345 23.073 1.00 94.88 98 THR A N 1
ATOM 730 C CA . THR A 1 98 ? -11.693 4.474 22.348 1.00 94.88 98 THR A CA 1
ATOM 731 C C . THR A 1 98 ? -10.984 3.716 21.217 1.00 94.88 98 THR A C 1
ATOM 733 O O . THR A 1 98 ? -11.170 2.507 21.075 1.00 94.88 98 THR A O 1
ATOM 736 N N . VAL A 1 99 ? -10.104 4.393 20.466 1.00 95.50 99 VAL A N 1
ATOM 737 C CA . VAL A 1 99 ? -9.280 3.770 19.411 1.00 95.50 99 VAL A CA 1
ATOM 738 C C . VAL A 1 99 ? -8.296 2.757 19.997 1.00 95.50 99 VAL A C 1
ATOM 740 O O . VAL A 1 99 ? -8.254 1.612 19.549 1.00 95.50 99 VAL A O 1
ATOM 743 N N . ARG A 1 100 ? -7.525 3.149 21.021 1.00 96.31 100 ARG A N 1
ATOM 744 C CA . ARG A 1 100 ? -6.543 2.278 21.688 1.00 96.31 100 ARG A CA 1
ATOM 745 C C . ARG A 1 100 ? -7.191 1.006 22.229 1.00 96.31 100 ARG A C 1
ATOM 747 O O . ARG A 1 100 ? -6.668 -0.087 22.027 1.00 96.31 100 ARG A O 1
ATOM 754 N N . ASP A 1 101 ? -8.329 1.143 22.899 1.00 96.25 101 ASP A N 1
ATOM 755 C CA . ASP A 1 101 ? -9.033 0.022 23.521 1.00 96.25 101 ASP A CA 1
ATOM 756 C C . ASP A 1 101 ? -9.621 -0.935 22.451 1.00 96.25 101 ASP A C 1
ATOM 758 O O . ASP A 1 101 ? -9.875 -2.105 22.735 1.00 96.25 101 ASP A O 1
ATOM 762 N N . ASN A 1 102 ? -9.739 -0.481 21.193 1.00 95.56 102 ASN A N 1
ATOM 763 C CA . ASN A 1 102 ? -10.163 -1.272 20.031 1.00 95.56 102 ASN A CA 1
ATOM 764 C C . ASN A 1 102 ? -9.028 -1.578 19.030 1.00 95.56 102 ASN A C 1
ATOM 766 O O . ASN A 1 102 ? -9.309 -2.016 17.913 1.00 95.56 102 ASN A O 1
ATOM 770 N N . TRP A 1 103 ? -7.751 -1.425 19.405 1.00 95.88 103 TRP A N 1
ATOM 771 C CA . TRP A 1 103 ? -6.620 -1.556 18.470 1.00 95.88 103 TRP A CA 1
ATOM 772 C C . TRP A 1 103 ? -6.563 -2.902 17.732 1.00 95.88 103 TRP A C 1
ATOM 774 O O . TRP A 1 103 ? -6.175 -2.959 16.573 1.00 95.88 103 TRP A O 1
ATOM 784 N N . LYS A 1 104 ? -7.034 -3.989 18.355 1.00 95.56 104 LYS A N 1
ATOM 785 C CA . LYS A 1 104 ? -7.115 -5.312 17.708 1.00 95.56 104 LYS A CA 1
ATOM 786 C C . LYS A 1 104 ? -8.025 -5.351 16.473 1.00 95.56 104 LYS A C 1
ATOM 788 O O . LYS A 1 104 ? -7.862 -6.243 15.656 1.00 95.56 104 LYS A O 1
ATOM 793 N N . LYS A 1 105 ? -8.995 -4.437 16.370 1.00 93.75 105 LYS A N 1
ATOM 794 C CA . LYS A 1 105 ? -9.836 -4.258 15.174 1.00 93.75 105 LYS A CA 1
ATOM 795 C C . LYS A 1 105 ? -9.163 -3.344 14.146 1.00 93.75 105 LYS A C 1
ATOM 797 O O . LYS A 1 105 ? -9.428 -3.455 12.961 1.00 93.75 105 LYS A O 1
ATOM 802 N N . VAL A 1 106 ? -8.311 -2.424 14.605 1.00 94.56 106 VAL A N 1
ATOM 803 C CA . VAL A 1 106 ? -7.499 -1.565 13.731 1.00 94.56 106 VAL A CA 1
ATOM 804 C C . VAL A 1 106 ? -6.443 -2.395 13.003 1.00 94.56 106 VAL A C 1
ATOM 806 O O . VAL A 1 106 ? -6.261 -2.233 11.803 1.00 94.56 106 VAL A O 1
ATOM 809 N N . ASP A 1 107 ? -5.788 -3.309 13.715 1.00 94.25 107 ASP A N 1
ATOM 810 C CA . ASP A 1 107 ? -4.676 -4.125 13.221 1.00 94.25 107 ASP A CA 1
ATOM 811 C C . ASP A 1 107 ? -5.002 -5.624 13.330 1.00 94.25 107 ASP A C 1
ATOM 813 O O . ASP A 1 107 ? -4.381 -6.368 14.092 1.00 94.25 107 ASP A O 1
ATOM 817 N N . ASP A 1 108 ? -6.050 -6.070 12.629 1.00 91.50 108 ASP A N 1
ATOM 818 C CA . ASP A 1 108 ? -6.435 -7.488 12.633 1.00 91.50 108 ASP A CA 1
ATOM 819 C C . ASP A 1 108 ? -5.554 -8.360 11.719 1.00 91.50 108 ASP A C 1
ATOM 821 O O . ASP A 1 108 ? -5.469 -9.574 11.932 1.00 91.50 108 ASP A O 1
ATOM 825 N N . GLY A 1 109 ? -4.898 -7.745 10.725 1.00 87.19 109 GLY A N 1
ATOM 826 C CA . GLY A 1 109 ? -4.052 -8.384 9.715 1.00 87.19 109 GLY A CA 1
ATOM 827 C C . GLY A 1 109 ? -4.752 -9.437 8.845 1.00 87.19 109 GLY A C 1
ATOM 828 O O . GLY A 1 109 ? -4.070 -10.211 8.170 1.00 87.19 109 GLY A O 1
ATOM 829 N N . LYS A 1 110 ? -6.085 -9.520 8.887 1.00 88.94 110 LYS A N 1
ATOM 830 C CA . LYS A 1 110 ? -6.884 -10.610 8.306 1.00 88.94 110 LYS A CA 1
ATOM 831 C C . LYS A 1 110 ? -7.826 -10.128 7.219 1.00 88.94 110 LYS A C 1
ATOM 833 O O . LYS A 1 110 ? -7.941 -10.808 6.202 1.00 88.94 110 LYS A O 1
ATOM 838 N N . GLU A 1 111 ? -8.475 -8.987 7.424 1.00 87.38 111 GLU A N 1
ATOM 839 C CA . GLU A 1 111 ? -9.403 -8.414 6.453 1.00 87.38 111 GLU A CA 1
ATOM 840 C C . GLU A 1 111 ? -8.891 -7.056 5.987 1.00 87.38 111 GLU A C 1
ATOM 842 O O . GLU A 1 111 ? -8.694 -6.132 6.778 1.00 87.38 111 GLU A O 1
ATOM 847 N N . PHE A 1 112 ? -8.646 -6.941 4.684 1.00 92.12 112 PHE A N 1
ATOM 848 C CA . PHE A 1 112 ? -8.074 -5.738 4.104 1.00 92.12 112 PHE A CA 1
ATOM 849 C C . PHE A 1 112 ? -8.580 -5.469 2.690 1.00 92.12 112 PHE A C 1
ATOM 851 O O . PHE A 1 112 ? -8.799 -6.380 1.889 1.00 92.12 112 PHE A O 1
ATOM 858 N N . GLY A 1 113 ? -8.711 -4.185 2.376 1.00 90.81 113 GLY A N 1
ATOM 859 C CA . GLY A 1 113 ? -8.921 -3.691 1.027 1.00 90.81 113 GLY A CA 1
ATOM 860 C C . GLY A 1 113 ? -7.597 -3.431 0.317 1.00 90.81 113 GLY A C 1
ATOM 861 O O . GLY A 1 113 ? -6.618 -2.990 0.920 1.00 90.81 113 GLY A O 1
ATOM 862 N N . ILE A 1 114 ? -7.574 -3.692 -0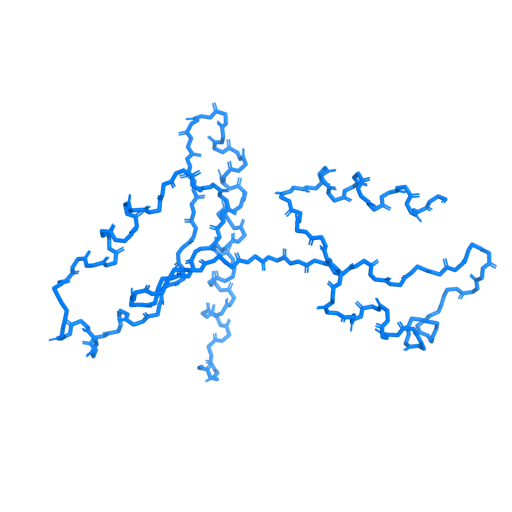.990 1.00 90.25 114 ILE A N 1
ATOM 863 C CA . ILE A 1 114 ? -6.488 -3.286 -1.885 1.00 90.25 114 ILE A CA 1
ATOM 864 C C . ILE A 1 114 ? -7.082 -2.294 -2.877 1.00 90.25 114 ILE A C 1
ATOM 866 O O . ILE A 1 114 ? -7.741 -2.694 -3.837 1.00 90.25 114 ILE A O 1
ATOM 870 N N . TRP A 1 115 ? -6.846 -1.008 -2.641 1.00 87.62 115 TRP A N 1
ATOM 871 C CA . TRP A 1 115 ? -7.424 0.069 -3.440 1.00 87.62 115 TRP A CA 1
ATOM 872 C C . TRP A 1 115 ? -6.528 0.415 -4.626 1.00 87.62 115 TRP A C 1
ATOM 874 O O . TRP A 1 115 ? -5.319 0.622 -4.468 1.00 87.62 115 TRP A O 1
ATOM 884 N N . ARG A 1 116 ? -7.101 0.504 -5.827 1.00 81.81 116 ARG A N 1
ATOM 885 C CA . ARG A 1 116 ? -6.352 0.902 -7.032 1.00 81.81 116 ARG A CA 1
ATOM 886 C C . ARG A 1 116 ? -6.367 2.404 -7.277 1.00 81.81 116 ARG A C 1
ATOM 888 O O . ARG A 1 116 ? -5.487 2.914 -7.965 1.00 81.81 116 ARG A O 1
ATOM 895 N N . ASN A 1 117 ? -7.372 3.096 -6.758 1.00 83.69 117 ASN A N 1
ATOM 896 C CA . ASN A 1 117 ? -7.568 4.533 -6.893 1.00 83.69 117 ASN A CA 1
ATOM 897 C C . ASN A 1 117 ? -8.477 5.039 -5.765 1.00 83.69 117 ASN A C 1
ATOM 899 O O . ASN A 1 117 ? -9.073 4.247 -5.032 1.00 83.69 117 ASN A O 1
ATOM 903 N N . THR A 1 118 ? -8.589 6.360 -5.651 1.00 86.12 118 THR A N 1
ATOM 904 C CA . THR A 1 118 ? -9.412 7.009 -4.629 1.00 86.12 118 THR A CA 1
ATOM 905 C C . THR A 1 118 ? -10.891 6.655 -4.769 1.00 86.12 118 THR A C 1
ATOM 907 O O . THR A 1 118 ? -11.530 6.396 -3.763 1.00 86.12 118 THR A O 1
ATOM 910 N N . ASN A 1 119 ? -11.421 6.519 -5.989 1.00 89.38 119 ASN A N 1
ATOM 911 C CA . ASN A 1 119 ? -12.838 6.201 -6.200 1.00 89.38 119 ASN A CA 1
ATOM 912 C C . ASN A 1 119 ? -13.218 4.822 -5.626 1.00 89.38 119 ASN A C 1
ATOM 914 O O . ASN A 1 119 ? -14.283 4.673 -5.032 1.00 89.38 119 ASN A O 1
ATOM 918 N N . GLU A 1 120 ? -12.357 3.808 -5.791 1.00 89.06 120 GLU A N 1
ATOM 919 C CA . GLU A 1 120 ? -12.565 2.478 -5.194 1.00 89.06 120 GLU A CA 1
ATOM 920 C C . GLU A 1 120 ? -12.570 2.547 -3.659 1.00 89.06 120 GLU A C 1
ATOM 922 O O . GLU A 1 120 ? -13.401 1.907 -3.016 1.00 89.06 120 GLU A O 1
ATOM 927 N N . MET A 1 121 ? -11.666 3.341 -3.076 1.00 90.06 121 MET A N 1
ATOM 928 C CA . MET A 1 121 ? -11.588 3.545 -1.628 1.00 90.06 121 MET A CA 1
ATOM 929 C C . MET A 1 121 ? -12.813 4.304 -1.097 1.00 90.06 121 MET A C 1
ATOM 931 O O . MET A 1 121 ? -13.443 3.857 -0.140 1.00 90.06 121 MET A O 1
ATOM 935 N N . GLU A 1 122 ? -13.208 5.403 -1.742 1.00 90.62 122 GLU A N 1
ATOM 936 C CA . GLU A 1 122 ? -14.387 6.198 -1.379 1.00 90.62 122 GLU A CA 1
ATOM 937 C C . GLU A 1 122 ? -15.661 5.352 -1.402 1.00 90.62 122 GLU A C 1
ATOM 939 O O . GLU A 1 122 ? -16.420 5.355 -0.433 1.00 90.62 122 GLU A O 1
ATOM 944 N N . ALA A 1 123 ? -15.862 4.560 -2.459 1.00 91.31 123 ALA A N 1
ATOM 945 C CA . ALA A 1 123 ? -17.019 3.679 -2.581 1.00 91.31 123 ALA A CA 1
ATOM 946 C C . ALA A 1 123 ? -17.106 2.647 -1.442 1.00 91.31 123 ALA A C 1
ATOM 948 O O . ALA A 1 123 ? -18.207 2.282 -1.030 1.00 91.31 123 ALA A O 1
ATOM 949 N N . ALA A 1 124 ? -15.965 2.186 -0.921 1.00 88.62 124 ALA A N 1
ATOM 950 C CA . ALA A 1 124 ? -15.914 1.229 0.181 1.00 88.62 124 ALA A CA 1
ATOM 951 C C . ALA A 1 124 ? -16.053 1.887 1.567 1.00 88.62 124 ALA A C 1
ATOM 953 O O . ALA A 1 124 ? -16.633 1.293 2.479 1.00 88.62 124 ALA A O 1
ATOM 954 N N . VAL A 1 125 ? -15.512 3.095 1.748 1.00 88.00 125 VAL A N 1
ATOM 955 C CA . VAL A 1 125 ? -15.405 3.745 3.065 1.00 88.00 125 VAL A CA 1
ATOM 956 C C . VAL A 1 125 ? -16.571 4.687 3.345 1.00 88.00 125 VAL A C 1
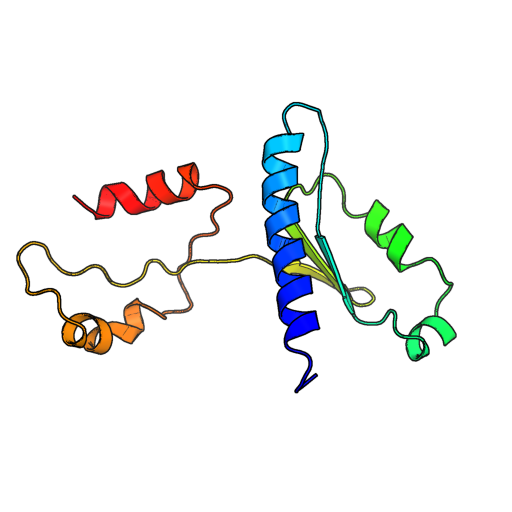ATOM 958 O O . VAL A 1 125 ? -17.088 4.689 4.459 1.00 88.00 125 VAL A O 1
ATOM 961 N N . PHE A 1 126 ? -17.030 5.471 2.370 1.00 89.56 126 PHE A N 1
ATOM 962 C CA . PHE A 1 126 ? -18.033 6.518 2.609 1.00 89.56 126 PHE A CA 1
ATOM 963 C C . PHE A 1 126 ? -19.380 5.998 3.124 1.00 89.56 126 PHE A C 1
ATOM 965 O O . PHE A 1 126 ? -19.930 6.638 4.020 1.00 89.56 126 PHE A O 1
ATOM 972 N N . PRO A 1 127 ? -19.897 4.833 2.680 1.00 89.50 127 PRO A N 1
ATOM 973 C CA . PRO A 1 127 ? -21.119 4.266 3.253 1.00 89.50 127 PRO A CA 1
ATOM 974 C C . PRO A 1 127 ? -21.018 3.953 4.750 1.00 89.50 127 PRO A C 1
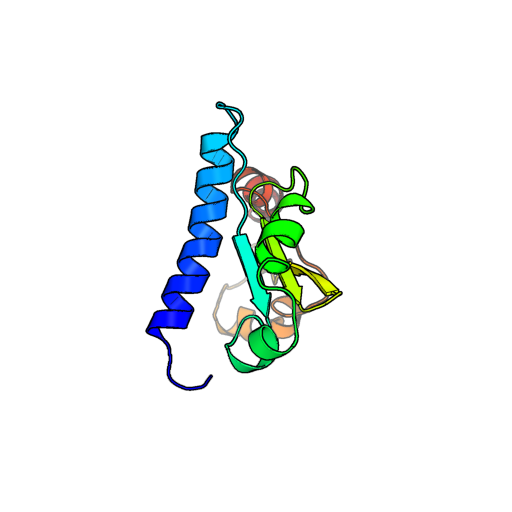ATOM 976 O O . PRO A 1 127 ? -22.038 3.784 5.405 1.00 89.50 127 PRO A O 1
ATOM 979 N N . ARG A 1 128 ? -19.799 3.859 5.293 1.00 84.62 128 ARG A N 1
ATOM 980 C CA . ARG A 1 128 ? -19.546 3.638 6.720 1.00 84.62 128 ARG A CA 1
ATOM 981 C C . ARG A 1 128 ? -19.496 4.941 7.514 1.00 84.62 128 ARG A C 1
ATOM 983 O O . ARG A 1 128 ? -19.506 4.888 8.732 1.00 84.62 128 ARG A O 1
ATOM 990 N N . LEU A 1 129 ? -19.391 6.099 6.868 1.00 79.94 129 LEU A N 1
ATOM 991 C CA . LEU A 1 129 ? -19.284 7.389 7.559 1.00 79.94 129 LEU A CA 1
ATOM 992 C C . LEU A 1 129 ? -20.645 7.994 7.933 1.00 79.94 129 LEU A C 1
ATOM 994 O O . LEU A 1 129 ? -20.672 8.992 8.652 1.00 79.94 129 LEU A O 1
ATOM 998 N N . ILE A 1 130 ? -21.739 7.416 7.432 1.00 69.19 130 ILE A N 1
ATOM 999 C CA . ILE A 1 130 ? -23.119 7.890 7.599 1.00 69.19 130 ILE A CA 1
ATOM 1000 C C . ILE A 1 130 ? -23.937 6.998 8.528 1.00 69.19 130 ILE A C 1
ATOM 1002 O O . ILE A 1 130 ? -23.685 5.772 8.555 1.00 69.19 130 ILE A O 1
#